Protein AF-A0A936VAH0-F1 (afdb_monomer_lite)

Radius of gyration: 20.76 Å; chains: 1; bounding box: 45×53×48 Å

Secondary structure (DSSP, 8-state):
-HHHHHHHHHHTT--------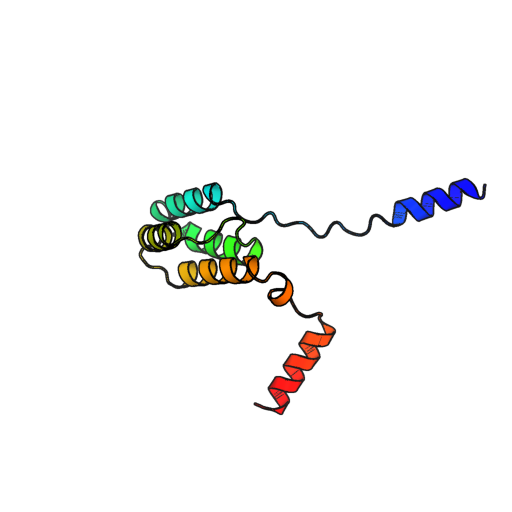PPBPHHHHHHHHHHHHH-GGGHHHHHHHHHHH-BSS---HHHHHHHHHHTTT-HHHHHHHHHHHHHHH-TTTTSPPPHHHHHHHHHHHHH--

Structure (mmCIF, N/CA/C/O backbone):
data_AF-A0A936VAH0-F1
#
_entry.id   AF-A0A936VAH0-F1
#
loop_
_atom_site.group_PDB
_atom_site.id
_atom_site.type_symbol
_atom_site.label_atom_id
_atom_site.label_alt_id
_atom_site.label_comp_id
_atom_site.label_asym_id
_atom_site.label_entity_id
_atom_site.label_seq_id
_atom_site.pdbx_PDB_ins_code
_atom_site.Cartn_x
_atom_site.Cartn_y
_atom_site.Cartn_z
_atom_site.occupancy
_atom_site.B_iso_or_equiv
_atom_site.auth_seq_id
_atom_site.auth_comp_id
_atom_site.auth_asym_id
_atom_site.auth_atom_id
_atom_site.pdbx_PDB_model_num
ATOM 1 N N . MET A 1 1 ? 29.714 29.575 -36.610 1.00 51.44 1 MET A N 1
ATOM 2 C CA . MET A 1 1 ? 28.371 29.059 -36.977 1.00 51.44 1 MET A CA 1
ATOM 3 C C . MET A 1 1 ? 28.201 27.540 -36.821 1.00 51.44 1 MET A C 1
ATOM 5 O O . MET A 1 1 ? 27.070 27.102 -36.714 1.00 51.44 1 MET A O 1
ATOM 9 N N . LYS A 1 2 ? 29.271 26.726 -36.752 1.00 49.12 2 LYS A N 1
ATOM 10 C CA . LYS A 1 2 ? 29.171 25.262 -36.537 1.00 49.12 2 LYS A CA 1
ATOM 11 C C . LYS A 1 2 ? 28.925 24.853 -35.070 1.00 49.12 2 LYS A C 1
ATOM 13 O O . LYS A 1 2 ? 28.221 23.886 -34.820 1.00 49.12 2 LYS A O 1
ATOM 18 N N . GLY A 1 3 ? 29.436 25.627 -34.105 1.00 52.41 3 GLY A N 1
ATOM 19 C CA . GLY A 1 3 ? 29.231 25.363 -32.669 1.00 52.41 3 GLY A CA 1
ATOM 20 C C . GLY A 1 3 ? 27.807 25.637 -32.168 1.00 52.41 3 GLY A C 1
ATOM 21 O O . GLY A 1 3 ? 27.321 24.930 -31.296 1.00 52.41 3 GLY A O 1
ATOM 22 N N . LEU A 1 4 ? 27.101 26.605 -32.771 1.00 52.59 4 LEU A N 1
ATOM 23 C CA . LEU A 1 4 ? 25.714 26.928 -32.404 1.00 52.59 4 LEU A CA 1
ATOM 24 C C . LEU A 1 4 ? 24.735 25.804 -32.799 1.00 52.59 4 LEU A C 1
ATOM 26 O O . LEU A 1 4 ? 23.738 25.570 -32.121 1.00 52.59 4 LEU A O 1
ATOM 30 N N . LEU A 1 5 ? 25.066 25.088 -33.879 1.00 55.00 5 LEU A N 1
ATOM 31 C CA . LEU A 1 5 ? 24.306 23.957 -34.413 1.00 55.00 5 LEU A CA 1
ATOM 32 C C . LEU A 1 5 ? 24.530 22.678 -33.580 1.00 55.00 5 LEU A C 1
ATOM 34 O O . LEU A 1 5 ? 23.623 21.870 -33.416 1.00 55.00 5 LEU A O 1
ATOM 38 N N . ALA A 1 6 ? 25.714 22.525 -32.974 1.00 55.31 6 ALA A N 1
ATOM 39 C CA . ALA A 1 6 ? 26.009 21.414 -32.066 1.00 55.31 6 ALA A CA 1
ATOM 40 C C . ALA A 1 6 ? 25.260 21.529 -30.720 1.00 55.31 6 ALA A C 1
ATOM 42 O O . ALA A 1 6 ? 24.811 20.523 -30.176 1.00 55.31 6 ALA A O 1
ATOM 43 N N . ILE A 1 7 ? 25.068 22.751 -30.208 1.00 57.97 7 ILE A N 1
ATOM 44 C CA . ILE A 1 7 ? 24.352 23.003 -28.943 1.00 57.97 7 ILE A CA 1
ATOM 45 C C . ILE A 1 7 ? 22.845 22.740 -29.085 1.00 57.97 7 ILE A C 1
ATOM 47 O O . ILE A 1 7 ? 22.216 22.212 -28.170 1.00 57.97 7 ILE A O 1
ATOM 51 N N . THR A 1 8 ? 22.262 23.044 -30.247 1.00 57.47 8 THR A N 1
ATOM 52 C CA . THR A 1 8 ? 20.832 22.807 -30.514 1.00 57.47 8 THR A CA 1
ATOM 53 C C . THR A 1 8 ? 20.495 21.319 -30.641 1.00 57.47 8 THR A C 1
ATOM 55 O O . THR A 1 8 ? 19.419 20.906 -30.217 1.00 57.47 8 THR A O 1
ATOM 58 N N . ILE A 1 9 ? 21.427 20.493 -31.130 1.00 58.72 9 ILE A N 1
ATOM 59 C CA . ILE A 1 9 ? 21.257 19.031 -31.195 1.00 58.72 9 ILE A CA 1
ATOM 60 C C . ILE A 1 9 ? 21.360 18.389 -29.801 1.00 58.72 9 ILE A C 1
ATOM 62 O O . ILE A 1 9 ? 20.615 17.457 -29.505 1.00 58.72 9 ILE A O 1
ATOM 66 N N . PHE A 1 10 ? 22.218 18.906 -28.914 1.00 54.25 10 PHE A N 1
ATOM 67 C CA . PHE A 1 10 ? 22.362 18.367 -27.554 1.00 54.25 10 PHE A CA 1
ATOM 68 C C . PHE A 1 10 ? 21.142 18.665 -26.662 1.00 54.25 10 PHE A C 1
ATOM 70 O O . PHE A 1 10 ? 20.789 17.862 -25.802 1.00 54.25 10 PHE A O 1
ATOM 77 N N . LEU A 1 11 ? 20.444 19.782 -26.899 1.00 55.84 11 LEU A N 1
ATOM 78 C CA . LEU A 1 11 ? 19.257 20.171 -26.126 1.00 55.84 11 LEU A CA 1
ATOM 79 C C . LEU A 1 11 ? 18.001 19.351 -26.491 1.00 55.84 11 LEU A C 1
ATOM 81 O O . LEU A 1 11 ? 17.115 19.165 -25.657 1.00 55.84 11 LEU A O 1
ATOM 85 N N . ALA A 1 12 ? 17.948 18.804 -27.710 1.00 53.88 12 ALA A N 1
ATOM 86 C CA . ALA A 1 12 ? 16.836 17.985 -28.199 1.00 53.88 12 ALA A CA 1
ATOM 87 C C . ALA A 1 12 ? 16.850 16.531 -27.677 1.00 53.88 12 ALA A C 1
ATOM 89 O O . ALA A 1 12 ? 15.897 15.790 -27.911 1.00 53.88 12 ALA A O 1
ATOM 90 N N . LEU A 1 13 ? 17.897 16.122 -26.946 1.00 53.34 13 LEU A N 1
ATOM 91 C CA . LEU A 1 13 ? 18.044 14.773 -26.384 1.00 53.34 13 LEU A CA 1
ATOM 92 C C . LEU A 1 13 ? 17.552 14.641 -24.932 1.00 53.34 13 LEU A C 1
ATOM 94 O O . LEU A 1 13 ? 17.834 13.643 -24.271 1.00 53.34 13 LEU A O 1
ATOM 98 N N . SER A 1 14 ? 16.779 15.610 -24.435 1.00 48.09 14 SER A N 1
ATOM 99 C CA . SER A 1 14 ? 16.041 15.494 -23.167 1.00 48.09 14 SER A CA 1
ATOM 100 C C . SER A 1 14 ? 14.793 14.625 -23.369 1.00 48.09 14 SER A C 1
ATOM 102 O O . SER A 1 14 ? 13.656 15.073 -23.231 1.00 48.09 14 SER A O 1
ATOM 104 N N . ILE A 1 15 ? 15.008 13.386 -23.807 1.00 55.50 15 ILE A N 1
ATOM 105 C CA . ILE A 1 15 ? 13.960 12.405 -24.066 1.00 55.50 15 ILE A CA 1
ATOM 106 C C . ILE A 1 15 ? 13.277 12.083 -22.735 1.00 55.50 15 ILE A C 1
ATOM 108 O O . ILE A 1 15 ? 13.908 11.576 -21.814 1.00 55.50 15 ILE A O 1
ATOM 112 N N . ALA A 1 16 ? 11.988 12.426 -22.677 1.00 50.19 16 ALA A N 1
ATOM 113 C CA . ALA A 1 16 ? 10.941 11.892 -21.813 1.00 50.19 16 ALA A CA 1
ATOM 114 C C . ALA A 1 16 ? 11.418 11.299 -20.476 1.00 50.19 16 ALA A C 1
ATOM 116 O O . ALA A 1 16 ? 11.700 10.104 -20.372 1.00 50.19 16 ALA A O 1
ATOM 117 N N . ALA A 1 17 ? 11.394 12.116 -19.420 1.00 48.34 17 ALA A N 1
ATOM 118 C CA . ALA A 1 17 ? 11.285 11.593 -18.067 1.00 48.34 17 ALA A CA 1
ATOM 119 C C . ALA A 1 17 ? 9.984 10.776 -17.990 1.00 48.34 17 ALA A C 1
ATOM 121 O O . ALA A 1 17 ? 8.893 11.334 -17.869 1.00 48.34 17 ALA A O 1
ATOM 122 N N . ILE A 1 18 ? 10.096 9.454 -18.143 1.00 54.75 18 ILE A N 1
ATOM 123 C CA . ILE A 1 18 ? 9.017 8.501 -17.888 1.00 54.75 18 ILE A CA 1
ATOM 124 C C . ILE A 1 18 ? 8.539 8.824 -16.477 1.00 54.75 18 ILE A C 1
ATOM 126 O O . ILE A 1 18 ? 9.326 8.697 -15.540 1.00 54.75 18 ILE A O 1
ATOM 130 N N . GLY A 1 19 ? 7.314 9.341 -16.346 1.00 51.19 19 GLY A N 1
ATOM 131 C CA . GLY A 1 19 ? 6.798 9.858 -15.082 1.00 51.19 19 GLY A CA 1
ATOM 132 C C . GLY A 1 19 ? 7.040 8.844 -13.972 1.00 51.19 19 GLY A C 1
ATOM 133 O O . GLY A 1 19 ? 6.424 7.779 -13.959 1.00 51.19 19 GLY A O 1
ATOM 134 N N . GLN A 1 20 ? 7.984 9.147 -13.080 1.00 59.03 20 GLN A N 1
ATOM 135 C CA . GLN A 1 20 ? 8.299 8.289 -11.950 1.00 59.03 20 GLN A CA 1
ATOM 136 C C . GLN A 1 20 ? 7.126 8.391 -10.986 1.00 59.03 20 GLN A C 1
ATOM 138 O O . GLN A 1 20 ? 7.032 9.311 -10.178 1.00 59.03 20 GLN A O 1
ATOM 143 N N . VAL A 1 21 ? 6.175 7.474 -11.127 1.00 76.19 21 VAL A N 1
ATOM 144 C CA . VAL A 1 21 ? 5.068 7.349 -10.191 1.00 76.19 21 VAL A CA 1
ATOM 145 C C . VAL A 1 21 ? 5.664 6.927 -8.849 1.00 76.19 21 VAL A C 1
ATOM 147 O O . VAL A 1 21 ? 6.103 5.789 -8.694 1.00 76.19 21 VAL A O 1
ATOM 150 N N . THR A 1 22 ? 5.713 7.850 -7.885 1.00 88.69 22 THR A N 1
ATOM 151 C CA . THR A 1 22 ? 6.319 7.596 -6.573 1.00 88.69 22 THR A CA 1
ATOM 152 C C . THR A 1 22 ? 5.561 6.481 -5.842 1.00 88.69 22 THR A C 1
ATOM 154 O O . THR A 1 22 ? 4.351 6.635 -5.599 1.00 88.69 22 THR A O 1
ATOM 157 N N . PRO A 1 23 ? 6.227 5.375 -5.456 1.00 93.81 23 PRO A N 1
ATOM 158 C CA . PRO A 1 23 ? 5.574 4.286 -4.739 1.00 93.81 23 PRO A CA 1
ATOM 159 C C . PRO A 1 23 ? 5.026 4.741 -3.386 1.00 93.81 23 PRO A C 1
ATOM 161 O O . PRO A 1 23 ? 5.560 5.666 -2.772 1.00 93.81 23 PRO A O 1
ATOM 164 N N . LEU A 1 24 ? 3.969 4.085 -2.903 1.00 96.69 24 LEU A N 1
ATOM 165 C CA . LEU A 1 24 ? 3.367 4.415 -1.610 1.00 96.69 24 LEU A CA 1
ATOM 166 C C . LEU A 1 24 ? 4.366 4.202 -0.474 1.00 96.69 24 LEU A C 1
ATOM 168 O O . LEU A 1 24 ? 4.936 3.116 -0.334 1.00 96.69 24 LEU A O 1
ATOM 172 N N . THR A 1 25 ? 4.529 5.218 0.369 1.00 97.62 25 THR A N 1
ATOM 173 C CA . THR A 1 25 ? 5.238 5.071 1.643 1.00 97.62 25 THR A CA 1
ATOM 174 C C . THR A 1 25 ? 4.369 4.323 2.653 1.00 97.62 25 THR A C 1
ATOM 176 O O . THR A 1 25 ? 3.140 4.295 2.548 1.00 97.62 25 THR A O 1
ATOM 179 N N . GLN A 1 26 ? 4.990 3.727 3.676 1.00 97.44 26 GLN A N 1
ATOM 180 C CA . GLN A 1 26 ? 4.237 3.026 4.720 1.00 97.44 26 GLN A CA 1
ATOM 181 C C . GLN A 1 26 ? 3.287 3.980 5.453 1.00 97.44 26 GLN A C 1
ATOM 183 O O . GLN A 1 26 ? 2.149 3.621 5.739 1.00 97.44 26 GLN A O 1
ATOM 188 N N . ALA A 1 27 ? 3.733 5.209 5.724 1.00 97.31 27 ALA A N 1
ATOM 189 C CA . ALA A 1 27 ? 2.916 6.217 6.391 1.00 97.31 27 ALA A CA 1
ATOM 190 C C . ALA A 1 27 ? 1.694 6.621 5.549 1.00 97.31 27 ALA A C 1
ATOM 192 O O . ALA A 1 27 ? 0.597 6.739 6.093 1.00 97.31 27 ALA A O 1
ATOM 193 N N . GLU A 1 28 ? 1.863 6.801 4.234 1.00 97.12 28 GLU A N 1
ATOM 194 C CA . GLU A 1 28 ? 0.747 7.034 3.306 1.00 97.12 28 GLU A CA 1
ATOM 195 C C . GLU A 1 28 ? -0.242 5.870 3.321 1.00 97.12 28 GLU A C 1
ATOM 197 O O . GLU A 1 28 ? -1.437 6.078 3.518 1.00 97.12 28 GLU A O 1
ATOM 202 N N . TYR A 1 29 ? 0.256 4.642 3.175 1.00 97.44 29 TYR A N 1
ATOM 203 C CA . TYR A 1 29 ? -0.588 3.454 3.141 1.00 97.44 29 TYR A CA 1
ATOM 204 C C . TYR A 1 29 ? -1.374 3.256 4.445 1.00 97.44 29 TYR A C 1
ATOM 206 O O . TYR A 1 29 ? -2.577 3.004 4.423 1.00 97.44 29 TYR A O 1
ATOM 214 N N . VAL A 1 30 ? -0.729 3.448 5.599 1.00 96.69 30 VAL A N 1
ATOM 215 C CA . VAL A 1 30 ? -1.401 3.375 6.901 1.00 96.69 30 VAL A CA 1
ATOM 216 C C . VAL A 1 30 ? -2.500 4.432 7.007 1.00 96.69 30 VAL A C 1
ATOM 218 O O . VAL A 1 30 ? -3.605 4.106 7.434 1.00 96.69 30 VAL A O 1
ATOM 221 N N . LYS A 1 31 ? -2.247 5.678 6.581 1.00 96.75 31 LYS A N 1
ATOM 222 C CA . LYS A 1 31 ? -3.282 6.726 6.562 1.00 96.75 31 LYS A CA 1
ATOM 223 C C . LYS A 1 31 ? -4.479 6.318 5.704 1.00 96.75 31 LYS A C 1
ATOM 225 O O . LYS A 1 31 ? -5.607 6.451 6.167 1.00 96.75 31 LYS A O 1
ATOM 230 N N . LEU A 1 32 ? -4.236 5.768 4.514 1.00 96.25 32 LEU A N 1
ATOM 231 C CA . LEU A 1 32 ? -5.289 5.263 3.631 1.00 96.25 32 LEU A CA 1
ATOM 232 C C . LEU A 1 32 ? -6.129 4.161 4.294 1.00 96.25 32 LEU A C 1
ATOM 234 O O . LEU A 1 32 ? -7.353 4.209 4.223 1.00 96.25 32 LEU A O 1
ATOM 238 N N . LEU A 1 33 ? -5.508 3.216 5.007 1.00 95.94 33 LEU A N 1
ATOM 239 C CA . LEU A 1 33 ? -6.239 2.178 5.749 1.00 95.94 33 LEU A CA 1
ATOM 240 C C . LEU A 1 33 ? -7.131 2.752 6.860 1.00 95.94 33 LEU A C 1
ATOM 242 O O . LEU A 1 33 ? -8.230 2.255 7.095 1.00 95.94 33 LEU A O 1
ATOM 246 N N . TYR A 1 34 ? -6.685 3.801 7.550 1.00 95.50 34 TYR A N 1
ATOM 247 C CA . TYR A 1 34 ? -7.530 4.484 8.532 1.00 95.50 34 TYR A CA 1
ATOM 248 C C . TYR A 1 34 ? -8.662 5.280 7.876 1.00 95.50 34 TYR A C 1
ATOM 250 O O . TYR A 1 34 ? -9.745 5.366 8.456 1.00 95.50 34 TYR A O 1
ATOM 258 N N . SER A 1 35 ? -8.441 5.839 6.684 1.00 94.88 35 SER A N 1
ATOM 259 C CA . SER A 1 35 ? -9.506 6.458 5.889 1.00 94.88 35 SER A CA 1
ATOM 260 C C . SER A 1 35 ? -10.537 5.426 5.440 1.00 94.88 35 SER A C 1
ATOM 262 O O . SER A 1 35 ? -11.725 5.683 5.581 1.00 94.88 35 SER A O 1
ATOM 264 N N . LEU A 1 36 ? -10.100 4.235 5.018 1.00 94.75 36 LEU A N 1
ATOM 265 C CA . LEU A 1 36 ? -10.978 3.130 4.616 1.00 94.75 36 LEU A CA 1
ATOM 266 C C . LEU A 1 36 ? -11.956 2.714 5.715 1.00 94.75 36 LEU A C 1
ATOM 268 O O . LEU A 1 36 ? -13.118 2.430 5.442 1.00 94.75 36 LEU A O 1
ATOM 272 N N . GLN A 1 37 ? -11.500 2.708 6.968 1.00 90.31 37 GLN A N 1
ATOM 273 C CA . GLN A 1 37 ? -12.363 2.393 8.105 1.00 90.31 37 GLN A CA 1
ATOM 274 C C . GLN A 1 37 ? -13.480 3.436 8.298 1.00 90.31 37 GLN A C 1
ATOM 276 O O . GLN A 1 37 ? -14.544 3.105 8.816 1.00 90.31 37 GLN A O 1
ATOM 281 N N . LYS A 1 38 ? -13.231 4.698 7.928 1.00 93.12 38 LYS A N 1
ATOM 282 C CA . LYS A 1 38 ? -14.195 5.801 8.056 1.00 93.12 38 LYS A CA 1
ATOM 283 C C . LYS A 1 38 ? -15.118 5.898 6.846 1.00 93.12 38 LYS A C 1
ATOM 285 O O . LYS A 1 38 ? -16.291 6.211 7.009 1.00 93.12 38 LYS A O 1
ATOM 290 N N . ASP A 1 39 ? -14.573 5.646 5.662 1.00 93.56 39 ASP A N 1
ATOM 291 C CA . ASP A 1 39 ? -15.268 5.708 4.386 1.00 93.56 39 ASP A CA 1
ATOM 292 C C . ASP A 1 39 ? -14.897 4.491 3.522 1.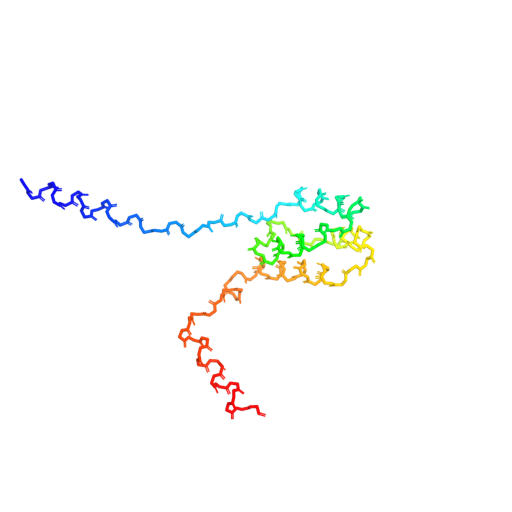00 93.56 39 ASP A C 1
ATOM 294 O O . ASP A 1 39 ? -13.822 4.459 2.920 1.00 93.56 39 ASP A O 1
ATOM 298 N N . PRO A 1 40 ? -15.785 3.488 3.415 1.00 91.38 40 PRO A N 1
ATOM 299 C CA . PRO A 1 40 ? -15.559 2.318 2.574 1.00 91.38 40 PRO A CA 1
ATOM 300 C C . PRO A 1 40 ? -15.388 2.625 1.076 1.00 91.38 40 PRO A C 1
ATOM 302 O O . PRO A 1 40 ? -14.879 1.774 0.344 1.00 91.38 40 PRO A O 1
ATOM 305 N N . GLN A 1 41 ? -15.791 3.805 0.584 1.00 92.31 41 GLN A N 1
ATOM 306 C CA . GLN A 1 41 ? -15.704 4.134 -0.845 1.00 92.31 41 GLN A CA 1
ATOM 307 C C . GLN A 1 41 ? -14.262 4.321 -1.329 1.00 92.31 41 GLN A C 1
ATOM 309 O O . GLN A 1 41 ? -13.961 4.034 -2.490 1.00 92.31 41 GLN A O 1
ATOM 314 N N . VAL A 1 42 ? -13.336 4.683 -0.435 1.00 93.62 42 VAL A N 1
ATOM 315 C CA . VAL A 1 42 ? -11.908 4.838 -0.773 1.00 93.62 42 VAL A CA 1
ATOM 316 C C . VAL A 1 42 ? -11.208 3.503 -1.050 1.00 93.62 42 VAL A C 1
ATOM 318 O O . VAL A 1 42 ? -10.068 3.484 -1.505 1.00 93.62 42 VAL A O 1
ATOM 321 N N . ARG A 1 43 ? -11.876 2.359 -0.829 1.00 95.19 43 ARG A N 1
ATOM 322 C CA . ARG A 1 43 ? -11.338 1.014 -1.106 1.00 95.19 43 ARG A CA 1
ATOM 323 C C . ARG A 1 43 ? -10.728 0.910 -2.499 1.00 95.19 43 ARG A C 1
ATOM 325 O O . ARG A 1 43 ? -9.602 0.435 -2.646 1.00 95.19 43 ARG A O 1
ATOM 332 N N . GLN A 1 44 ? -11.471 1.359 -3.511 1.00 95.50 44 GLN A N 1
ATOM 333 C CA . GLN A 1 44 ? -11.041 1.237 -4.901 1.00 95.50 44 GLN A CA 1
ATOM 334 C C . GLN A 1 44 ? -9.812 2.104 -5.185 1.00 95.50 44 GLN A C 1
ATOM 336 O O . GLN A 1 44 ? -8.910 1.676 -5.897 1.00 95.50 44 GLN A O 1
ATOM 341 N N . GLU A 1 45 ? -9.740 3.286 -4.574 1.00 94.44 45 GLU A N 1
ATOM 342 C CA . GLU A 1 45 ? -8.581 4.170 -4.674 1.00 94.44 45 GLU A CA 1
ATOM 343 C C . GLU A 1 45 ? -7.321 3.505 -4.106 1.00 94.44 45 GLU A C 1
ATOM 345 O O . GLU A 1 45 ? -6.260 3.557 -4.727 1.00 94.44 45 GLU A O 1
ATOM 350 N N . ILE A 1 46 ? -7.435 2.816 -2.965 1.00 96.38 46 ILE A N 1
ATOM 351 C CA . ILE A 1 46 ? -6.309 2.101 -2.346 1.00 96.38 46 ILE A CA 1
ATOM 352 C C . ILE A 1 46 ? -5.819 0.976 -3.256 1.00 96.38 46 ILE A C 1
ATOM 354 O O . ILE A 1 46 ? -4.617 0.849 -3.495 1.00 96.38 46 ILE A O 1
ATOM 358 N N . VAL A 1 47 ? -6.743 0.174 -3.785 1.00 97.19 47 VAL A N 1
ATOM 359 C CA . VAL A 1 47 ? -6.427 -0.909 -4.724 1.00 97.19 47 VAL A CA 1
ATOM 360 C C . VAL A 1 47 ? -5.724 -0.361 -5.967 1.00 97.19 47 VAL A C 1
ATOM 362 O O . VAL A 1 47 ? -4.679 -0.877 -6.373 1.00 97.19 47 VAL A O 1
ATOM 365 N N . ASP A 1 48 ? -6.240 0.719 -6.544 1.00 95.88 48 ASP A N 1
ATOM 366 C CA . ASP A 1 48 ? -5.654 1.360 -7.717 1.00 95.88 48 ASP A CA 1
ATOM 367 C C . ASP A 1 48 ? -4.274 1.954 -7.424 1.00 95.88 48 ASP A C 1
ATOM 369 O O . ASP A 1 48 ? -3.362 1.831 -8.246 1.00 95.88 48 ASP A O 1
ATOM 373 N N . ALA A 1 49 ? -4.087 2.557 -6.250 1.00 95.50 49 ALA A N 1
ATOM 374 C CA . ALA A 1 49 ? -2.801 3.084 -5.818 1.00 95.50 49 ALA A CA 1
ATOM 375 C C . ALA A 1 49 ? -1.766 1.959 -5.669 1.00 95.50 49 ALA A C 1
ATOM 377 O O . ALA A 1 49 ? -0.653 2.084 -6.182 1.00 95.50 49 ALA A O 1
ATOM 378 N N . LEU A 1 50 ? -2.139 0.825 -5.068 1.00 96.56 50 LEU A N 1
ATOM 379 C CA . LEU A 1 50 ? -1.281 -0.360 -4.984 1.00 96.56 50 LEU A CA 1
ATOM 380 C C . LEU A 1 50 ? -0.936 -0.900 -6.379 1.00 96.56 50 LEU A C 1
ATOM 382 O O . LEU A 1 50 ? 0.229 -1.188 -6.655 1.00 96.56 50 LEU A O 1
ATOM 386 N N . ARG A 1 51 ? -1.907 -0.991 -7.295 1.00 93.56 51 ARG A N 1
ATOM 387 C CA . ARG A 1 51 ? -1.693 -1.477 -8.671 1.00 93.56 51 ARG A CA 1
ATOM 388 C C . ARG A 1 51 ? -0.797 -0.554 -9.491 1.00 93.56 51 ARG A C 1
ATOM 390 O O . ARG A 1 51 ? 0.116 -1.043 -10.147 1.00 93.56 51 ARG A O 1
ATOM 397 N N . LYS A 1 52 ? -1.017 0.759 -9.444 1.00 91.69 52 LYS A N 1
ATOM 398 C CA . LYS A 1 52 ? -0.307 1.728 -10.295 1.00 91.69 52 LYS A CA 1
ATOM 399 C C . LYS A 1 52 ? 1.035 2.161 -9.713 1.00 91.69 52 LYS A C 1
ATOM 401 O O . LYS A 1 52 ? 2.013 2.246 -10.444 1.00 91.69 52 LYS A O 1
ATOM 406 N N . ARG A 1 53 ? 1.077 2.451 -8.411 1.00 93.44 53 ARG A N 1
ATOM 407 C CA . ARG A 1 53 ? 2.252 3.025 -7.735 1.00 93.44 53 ARG A CA 1
ATOM 408 C C . ARG A 1 53 ? 3.128 1.955 -7.087 1.00 93.44 53 ARG A C 1
ATOM 410 O O . ARG A 1 53 ? 4.337 2.127 -6.995 1.00 93.44 53 ARG A O 1
ATOM 417 N N . GLY A 1 54 ? 2.526 0.863 -6.614 1.00 94.94 54 GLY A N 1
ATOM 418 C CA . GLY A 1 54 ? 3.215 -0.106 -5.761 1.00 94.94 54 GLY A CA 1
ATOM 419 C C . GLY A 1 54 ? 3.546 0.465 -4.376 1.00 94.94 54 GLY A C 1
ATOM 420 O O . GLY A 1 54 ? 2.967 1.466 -3.946 1.00 94.94 54 GLY A O 1
ATOM 421 N N . ILE A 1 55 ? 4.484 -0.178 -3.677 1.00 97.31 55 ILE A N 1
ATOM 422 C CA . ILE A 1 55 ? 4.909 0.173 -2.312 1.00 97.31 55 ILE A CA 1
ATOM 423 C C . ILE A 1 55 ? 6.431 0.340 -2.229 1.00 97.31 55 ILE A C 1
ATOM 425 O O . ILE A 1 55 ? 7.174 -0.375 -2.898 1.00 97.31 55 ILE A O 1
ATOM 429 N N . SER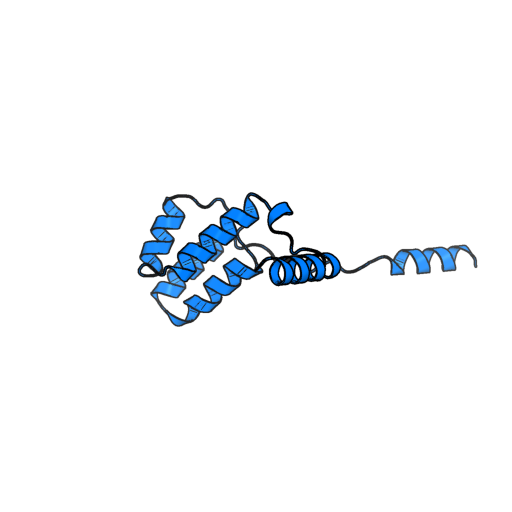 A 1 56 ? 6.904 1.257 -1.382 1.00 96.44 56 SER A N 1
ATOM 430 C CA . SER A 1 56 ? 8.338 1.486 -1.112 1.00 96.44 56 SER A CA 1
ATOM 431 C C . SER A 1 56 ? 8.834 0.867 0.200 1.00 96.44 56 SER A C 1
ATOM 433 O O . SER A 1 56 ? 10.002 1.006 0.547 1.00 96.44 56 SER A O 1
ATOM 435 N N . PHE A 1 57 ? 7.969 0.168 0.932 1.00 97.19 57 PHE A N 1
ATOM 436 C CA . PHE A 1 57 ? 8.263 -0.434 2.234 1.00 97.19 57 PHE A CA 1
ATOM 437 C C . PHE A 1 57 ? 8.057 -1.946 2.185 1.00 97.19 57 PHE A C 1
ATOM 439 O O . PHE A 1 57 ? 7.243 -2.410 1.392 1.00 97.19 57 PHE A O 1
ATOM 446 N N . ALA A 1 58 ? 8.762 -2.696 3.037 1.00 97.25 58 ALA A N 1
ATOM 447 C CA . ALA A 1 58 ? 8.607 -4.145 3.168 1.00 97.25 58 ALA A CA 1
ATOM 448 C C . ALA A 1 58 ? 7.259 -4.532 3.797 1.00 97.25 58 ALA A C 1
ATOM 450 O O . ALA A 1 58 ? 6.875 -3.989 4.836 1.00 97.25 58 ALA A O 1
ATOM 451 N N . LEU A 1 59 ? 6.554 -5.494 3.196 1.00 97.69 59 LEU A N 1
ATOM 452 C CA . LEU A 1 59 ? 5.300 -6.026 3.717 1.00 97.69 59 LEU A CA 1
ATOM 453 C C . LEU A 1 59 ? 5.558 -6.997 4.871 1.00 97.69 59 LEU A C 1
ATOM 455 O O . LEU A 1 59 ? 5.775 -8.192 4.673 1.00 97.69 59 LEU A O 1
ATOM 459 N N . THR A 1 60 ? 5.505 -6.472 6.090 1.00 97.62 60 THR A N 1
ATOM 460 C CA . THR A 1 60 ? 5.605 -7.263 7.321 1.00 97.62 60 THR A CA 1
ATOM 461 C C . THR A 1 60 ? 4.258 -7.864 7.726 1.00 97.62 60 THR A C 1
ATOM 463 O O . THR A 1 60 ? 3.195 -7.374 7.328 1.00 97.62 60 THR A O 1
ATOM 466 N N . ASP A 1 61 ? 4.282 -8.870 8.604 1.00 97.75 61 ASP A N 1
ATOM 467 C CA . ASP A 1 61 ? 3.068 -9.461 9.187 1.00 97.75 61 ASP A CA 1
ATOM 468 C C . ASP A 1 61 ? 2.209 -8.431 9.928 1.00 97.75 61 ASP A C 1
ATOM 470 O O . ASP A 1 61 ? 0.981 -8.484 9.874 1.00 97.75 61 ASP A O 1
ATOM 474 N N . GLY A 1 62 ? 2.842 -7.431 10.551 1.00 97.12 62 GLY A N 1
ATOM 475 C CA . GLY A 1 62 ? 2.136 -6.320 11.188 1.00 97.12 62 GLY A CA 1
ATOM 476 C C . GLY A 1 62 ? 1.314 -5.501 10.189 1.00 97.12 62 GLY A C 1
ATOM 477 O O . GLY A 1 62 ? 0.157 -5.177 10.458 1.00 97.12 62 GLY A O 1
ATOM 478 N N . VAL A 1 63 ? 1.866 -5.212 9.006 1.00 97.38 63 VAL A N 1
ATOM 479 C CA . VAL A 1 63 ? 1.135 -4.488 7.954 1.00 97.38 63 VAL A CA 1
ATOM 480 C C . VAL A 1 63 ? 0.047 -5.367 7.328 1.00 97.38 63 VAL A C 1
ATOM 482 O O . VAL A 1 63 ? -1.045 -4.862 7.054 1.00 97.38 63 VAL A O 1
ATOM 485 N N . ARG A 1 64 ? 0.281 -6.677 7.161 1.00 97.88 64 ARG A N 1
ATOM 486 C CA . ARG A 1 64 ? -0.749 -7.638 6.710 1.00 97.88 64 ARG A CA 1
ATOM 487 C C . ARG A 1 64 ? -1.923 -7.699 7.688 1.00 97.88 64 ARG A C 1
ATOM 489 O O . ARG A 1 64 ? -3.075 -7.557 7.279 1.00 97.88 64 ARG A O 1
ATOM 496 N N . GLY A 1 65 ? -1.635 -7.845 8.981 1.00 97.62 65 GLY A N 1
ATOM 497 C CA . GLY A 1 65 ? -2.641 -7.873 10.042 1.00 97.62 65 GLY A CA 1
ATOM 498 C C . GLY A 1 65 ? -3.428 -6.566 10.126 1.00 97.62 65 GLY A C 1
ATOM 499 O O . GLY A 1 65 ? -4.661 -6.583 10.164 1.00 97.62 65 GLY A O 1
ATOM 500 N N . LEU A 1 66 ? -2.735 -5.424 10.060 1.00 96.88 66 LEU A N 1
ATOM 501 C CA . LEU A 1 66 ? -3.384 -4.116 10.026 1.00 96.88 66 LEU A CA 1
ATOM 502 C C . LEU A 1 66 ? -4.305 -3.992 8.809 1.00 96.88 66 LEU A C 1
ATOM 504 O O . LEU A 1 66 ? -5.470 -3.636 8.968 1.00 96.88 66 LEU A O 1
ATOM 508 N N . THR A 1 67 ? -3.819 -4.358 7.624 1.00 96.88 67 THR A N 1
ATOM 509 C CA . THR A 1 67 ? -4.604 -4.359 6.386 1.00 96.88 67 THR A CA 1
ATOM 510 C C . THR A 1 67 ? -5.871 -5.194 6.536 1.00 96.88 67 THR A C 1
ATOM 512 O O . THR A 1 67 ? -6.962 -4.687 6.282 1.00 96.88 67 THR A O 1
ATOM 515 N N . ARG A 1 68 ? -5.759 -6.438 7.021 1.00 96.62 68 ARG A N 1
ATOM 516 C CA . ARG A 1 68 ? -6.909 -7.326 7.243 1.00 96.62 68 ARG A CA 1
ATOM 517 C C . ARG A 1 68 ? -7.927 -6.710 8.205 1.00 96.62 68 ARG A C 1
ATOM 519 O O . ARG A 1 68 ? -9.113 -6.701 7.901 1.00 96.62 68 ARG A O 1
ATOM 526 N N . SER A 1 69 ? -7.472 -6.159 9.332 1.00 96.06 69 SER A N 1
ATOM 527 C CA . SER A 1 69 ? -8.371 -5.548 10.323 1.00 96.06 69 SER A CA 1
ATOM 528 C C . SER A 1 69 ? -9.080 -4.290 9.810 1.00 96.06 69 SER A C 1
ATOM 530 O O . SER A 1 69 ? -10.268 -4.117 10.059 1.00 96.06 69 SER A O 1
ATOM 532 N N . LYS A 1 70 ? -8.379 -3.411 9.081 1.00 94.94 70 LYS A N 1
ATOM 533 C CA . LYS A 1 70 ? -8.921 -2.121 8.622 1.00 94.94 70 LYS A CA 1
ATOM 534 C C . LYS A 1 70 ? -9.776 -2.228 7.368 1.00 94.94 70 LYS A C 1
ATOM 536 O O . LYS A 1 70 ? -10.637 -1.385 7.154 1.00 94.94 70 LYS A O 1
ATOM 541 N N . SER A 1 71 ? -9.566 -3.273 6.575 1.00 93.38 71 SER A N 1
ATOM 542 C CA . SER A 1 71 ? -10.367 -3.571 5.385 1.00 93.38 71 SER A CA 1
ATOM 543 C C . SER A 1 71 ? -11.528 -4.533 5.647 1.00 93.38 71 SER A C 1
ATOM 545 O O . SER A 1 71 ? -12.196 -4.936 4.704 1.00 93.38 71 SER A O 1
ATOM 547 N N . SER A 1 72 ? -11.770 -4.933 6.903 1.00 92.19 72 SER A N 1
ATOM 548 C CA . SER A 1 72 ? -12.756 -5.972 7.248 1.00 92.19 72 SER A CA 1
ATOM 549 C C . SER A 1 72 ? -12.547 -7.287 6.481 1.00 92.19 72 SER A C 1
ATOM 551 O O . SER A 1 72 ? -13.501 -7.970 6.125 1.00 92.19 72 SER A O 1
ATOM 553 N N . GLY A 1 73 ? -11.286 -7.647 6.224 1.00 91.56 73 GLY A N 1
ATOM 554 C CA . GLY A 1 73 ? -10.927 -8.885 5.535 1.00 91.56 73 GLY A CA 1
ATOM 555 C C . GLY A 1 73 ? -11.027 -8.848 4.009 1.00 91.56 73 GLY A C 1
ATOM 556 O O . GLY A 1 73 ? -11.006 -9.916 3.407 1.00 91.56 73 GLY A O 1
ATOM 557 N N . ASP A 1 74 ? -11.079 -7.672 3.377 1.00 95.31 74 ASP A N 1
ATOM 558 C CA . ASP A 1 74 ? -11.150 -7.553 1.914 1.00 95.31 74 ASP A CA 1
ATOM 559 C C . ASP A 1 74 ? -10.003 -8.309 1.211 1.00 95.31 74 ASP A C 1
ATOM 561 O O . ASP A 1 74 ? -8.813 -8.031 1.409 1.00 95.31 74 ASP A O 1
ATOM 565 N N . GLU A 1 75 ? -10.365 -9.304 0.400 1.00 96.56 75 GLU A N 1
ATOM 566 C CA . GLU A 1 75 ? -9.412 -10.168 -0.297 1.00 96.56 75 GLU A CA 1
ATOM 567 C C . GLU A 1 75 ? -8.762 -9.497 -1.510 1.00 96.56 75 GLU A C 1
ATOM 569 O O . GLU A 1 75 ? -7.639 -9.842 -1.879 1.00 96.56 75 GLU A O 1
ATOM 574 N N . GLU A 1 76 ? -9.454 -8.577 -2.184 1.00 96.56 76 GLU A N 1
ATOM 575 C CA . GLU A 1 76 ? -8.908 -7.858 -3.338 1.00 96.56 76 GLU A CA 1
ATOM 576 C C . GLU A 1 76 ? -7.777 -6.929 -2.893 1.00 96.56 76 GLU A C 1
ATOM 578 O O . GLU A 1 76 ? -6.710 -6.900 -3.513 1.00 96.56 76 GLU A O 1
ATOM 583 N N . LEU A 1 77 ? -7.983 -6.211 -1.794 1.00 97.00 77 LEU A N 1
ATOM 584 C CA . LEU A 1 77 ? -7.018 -5.294 -1.212 1.00 97.00 77 LEU A CA 1
ATOM 585 C C . LEU A 1 77 ? -5.814 -6.054 -0.647 1.00 97.00 77 LEU A C 1
ATOM 587 O O . LEU A 1 77 ? -4.678 -5.683 -0.940 1.00 97.00 77 LEU A O 1
ATOM 591 N N . GLN A 1 78 ? -6.044 -7.165 0.066 1.00 97.50 78 GLN A N 1
ATOM 592 C CA . GLN A 1 78 ? -4.968 -8.060 0.510 1.00 97.50 78 GLN A CA 1
ATOM 593 C C . GLN A 1 78 ? -4.143 -8.567 -0.681 1.00 97.50 78 GLN A C 1
ATOM 595 O O . GLN A 1 78 ? -2.934 -8.358 -0.713 1.00 97.50 78 GLN A O 1
ATOM 600 N N . ARG A 1 79 ? -4.780 -9.144 -1.709 1.00 97.88 79 ARG A N 1
ATOM 601 C CA . ARG A 1 79 ? -4.076 -9.629 -2.911 1.00 97.88 79 ARG A CA 1
ATOM 602 C C . ARG A 1 79 ? -3.326 -8.521 -3.644 1.00 97.88 79 ARG A C 1
ATOM 604 O O . ARG A 1 79 ? -2.213 -8.743 -4.110 1.00 97.88 79 ARG A O 1
ATOM 611 N N . SER A 1 80 ? -3.904 -7.326 -3.733 1.00 97.81 80 SER A N 1
ATOM 612 C CA . SER A 1 80 ? -3.259 -6.181 -4.386 1.00 97.81 80 SER A CA 1
ATOM 613 C C . SER A 1 80 ? -2.015 -5.713 -3.626 1.00 97.81 80 SER A C 1
ATOM 615 O O . SER A 1 80 ? -1.036 -5.303 -4.252 1.00 97.81 80 SER A O 1
ATOM 617 N N . LEU A 1 81 ? -2.023 -5.806 -2.293 1.00 98.19 81 LEU A N 1
ATOM 618 C CA . LEU A 1 81 ? -0.864 -5.514 -1.453 1.00 98.19 81 LEU A CA 1
ATOM 619 C C . LEU A 1 81 ? 0.238 -6.571 -1.617 1.00 98.19 81 LEU A C 1
ATOM 621 O O . LEU A 1 81 ? 1.398 -6.204 -1.793 1.00 98.19 81 LEU A O 1
ATOM 625 N N . GLU A 1 82 ? -0.118 -7.859 -1.632 1.00 98.12 82 GLU A N 1
ATOM 626 C CA . GLU A 1 82 ? 0.825 -8.954 -1.924 1.00 98.12 82 GLU A CA 1
ATOM 627 C C . GLU A 1 82 ? 1.470 -8.792 -3.300 1.00 98.12 82 GLU A C 1
ATOM 629 O O . GLU A 1 82 ? 2.676 -8.953 -3.476 1.00 98.12 82 GLU A O 1
ATOM 634 N N . GLU A 1 83 ? 0.669 -8.428 -4.296 1.00 96.88 83 GLU A N 1
ATOM 635 C CA . GLU A 1 83 ? 1.161 -8.194 -5.644 1.00 96.88 83 GLU A CA 1
ATOM 636 C C . GLU A 1 83 ? 2.087 -6.970 -5.702 1.00 96.88 83 GLU A C 1
ATOM 638 O O . GLU A 1 83 ? 3.075 -6.964 -6.435 1.00 96.88 83 GLU A O 1
ATOM 643 N N . ALA A 1 84 ? 1.810 -5.919 -4.927 1.00 96.56 84 ALA A N 1
AT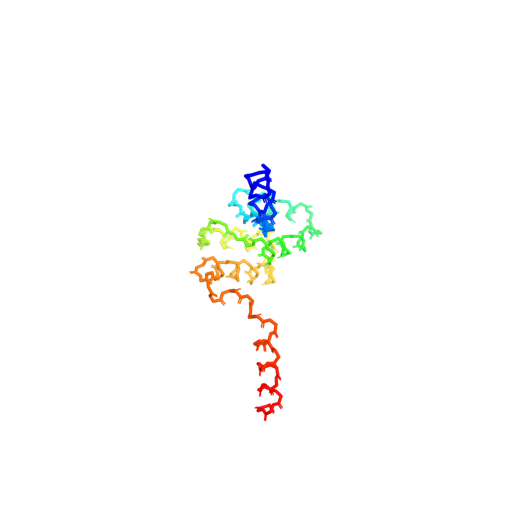OM 644 C CA . ALA A 1 84 ? 2.719 -4.782 -4.804 1.00 96.56 84 ALA A CA 1
ATOM 645 C C . ALA A 1 84 ? 4.059 -5.179 -4.151 1.00 96.56 84 ALA A C 1
ATOM 647 O O . ALA A 1 84 ? 5.110 -4.755 -4.632 1.00 96.56 84 ALA A O 1
ATOM 648 N N . GLU A 1 85 ? 4.038 -6.028 -3.119 1.00 97.44 85 GLU A N 1
ATOM 649 C CA . GLU A 1 85 ? 5.240 -6.611 -2.502 1.00 97.44 85 GLU A CA 1
ATOM 650 C C . GLU A 1 85 ? 6.053 -7.415 -3.519 1.00 97.44 85 GLU A C 1
ATOM 652 O O . GLU A 1 85 ? 7.250 -7.172 -3.684 1.00 97.44 85 GLU A O 1
ATOM 657 N N . ARG A 1 86 ? 5.400 -8.327 -4.248 1.00 95.75 86 ARG A N 1
ATOM 658 C CA . ARG A 1 86 ? 6.044 -9.171 -5.262 1.00 95.75 86 ARG A CA 1
ATOM 659 C C . ARG A 1 86 ? 6.759 -8.331 -6.318 1.00 95.75 86 ARG A C 1
ATOM 661 O O . ARG A 1 86 ? 7.907 -8.613 -6.659 1.00 95.75 86 ARG A O 1
ATOM 668 N N . ARG A 1 87 ? 6.110 -7.268 -6.802 1.00 93.50 87 ARG A N 1
ATOM 669 C CA . ARG A 1 87 ? 6.700 -6.343 -7.782 1.00 93.50 87 ARG A CA 1
ATOM 670 C C . ARG A 1 87 ? 7.841 -5.516 -7.200 1.00 93.50 87 ARG A C 1
ATOM 672 O O . ARG A 1 87 ? 8.799 -5.245 -7.915 1.00 93.50 87 ARG A O 1
ATOM 679 N N . ARG A 1 88 ? 7.786 -5.152 -5.912 1.00 94.19 88 ARG A N 1
ATOM 680 C CA . ARG A 1 88 ? 8.915 -4.490 -5.240 1.00 94.19 88 ARG A CA 1
ATOM 681 C C . ARG A 1 88 ? 10.122 -5.425 -5.120 1.00 94.19 88 ARG A C 1
ATOM 683 O O . ARG A 1 88 ? 11.246 -4.981 -5.323 1.00 94.19 88 ARG A O 1
ATOM 690 N N . GLN A 1 89 ? 9.901 -6.699 -4.790 1.00 95.06 89 GLN A N 1
ATOM 691 C CA . GLN A 1 89 ? 10.969 -7.696 -4.646 1.00 95.06 89 GLN A CA 1
ATOM 692 C C . GLN A 1 89 ? 11.591 -8.100 -5.987 1.00 95.06 89 GLN A C 1
ATOM 694 O O . GLN A 1 89 ? 12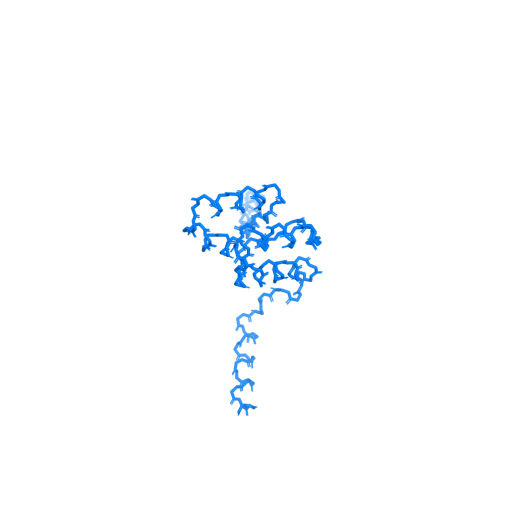.796 -8.324 -6.057 1.00 95.06 89 GLN A O 1
ATOM 699 N N . ASN A 1 90 ? 10.788 -8.166 -7.052 1.00 91.62 90 ASN A N 1
ATOM 700 C CA . ASN A 1 90 ? 11.258 -8.483 -8.397 1.00 91.62 90 ASN A CA 1
ATOM 701 C C . ASN A 1 90 ? 10.797 -7.434 -9.428 1.00 91.62 90 ASN A C 1
ATOM 703 O O . ASN A 1 90 ? 9.884 -7.701 -10.216 1.00 91.62 90 ASN A O 1
ATOM 707 N N . PRO A 1 91 ? 11.440 -6.250 -9.470 1.00 85.44 91 PRO A N 1
ATOM 708 C CA . PRO A 1 91 ? 11.056 -5.190 -10.397 1.00 85.44 91 PRO A CA 1
ATOM 709 C C . PRO A 1 91 ? 11.238 -5.577 -11.865 1.00 85.44 91 PRO A C 1
ATOM 711 O O . PRO A 1 91 ? 10.460 -5.141 -12.703 1.00 85.44 91 PRO A O 1
ATOM 714 N N . GLN A 1 92 ? 12.246 -6.395 -12.187 1.00 83.44 92 GLN A N 1
ATOM 715 C CA . GLN A 1 92 ? 12.523 -6.831 -13.560 1.00 83.44 92 GLN A CA 1
ATOM 716 C C . GLN A 1 92 ? 11.436 -7.779 -14.076 1.00 83.44 92 GLN A C 1
ATOM 718 O O . GLN A 1 92 ? 10.906 -7.565 -15.160 1.00 83.44 92 GLN A O 1
ATOM 723 N N . GLY A 1 93 ? 11.043 -8.777 -13.278 1.00 78.75 93 GLY A N 1
ATOM 724 C CA . GLY A 1 93 ? 9.948 -9.690 -13.624 1.00 78.75 93 GLY A CA 1
ATOM 725 C C . GLY A 1 93 ? 8.562 -9.037 -13.603 1.00 78.75 93 GLY A C 1
ATOM 726 O O . GLY A 1 93 ? 7.615 -9.594 -14.149 1.00 78.75 93 GLY A O 1
ATOM 727 N N . ALA A 1 94 ? 8.438 -7.864 -12.982 1.00 79.06 94 ALA A N 1
ATOM 728 C CA . ALA A 1 94 ? 7.224 -7.055 -12.971 1.00 79.06 94 ALA A CA 1
ATOM 729 C C . ALA A 1 94 ? 7.095 -6.113 -14.180 1.00 79.06 94 ALA A C 1
ATOM 731 O O . ALA A 1 94 ? 6.059 -5.459 -14.327 1.00 79.06 94 ALA A O 1
ATOM 732 N N . GLN A 1 95 ? 8.131 -5.997 -15.017 1.00 75.88 95 GLN A N 1
ATOM 733 C CA . GLN A 1 95 ? 8.071 -5.154 -16.207 1.00 75.88 95 GLN A CA 1
ATOM 734 C C . GLN A 1 95 ? 7.080 -5.734 -17.209 1.00 75.88 95 GLN A C 1
ATOM 736 O O . GLN A 1 95 ? 7.062 -6.934 -17.484 1.00 75.88 95 GLN A O 1
ATOM 741 N N . MET A 1 96 ? 6.253 -4.856 -17.770 1.00 70.31 96 MET A N 1
ATOM 742 C CA . MET A 1 96 ? 5.341 -5.252 -18.829 1.00 70.31 96 MET A CA 1
ATOM 743 C C . MET A 1 96 ? 6.172 -5.634 -20.064 1.00 70.31 96 MET A C 1
ATOM 745 O O . MET A 1 96 ? 7.075 -4.873 -20.429 1.00 70.31 96 MET A O 1
ATOM 749 N N . PRO A 1 97 ? 5.909 -6.790 -20.700 1.00 68.56 97 PRO A N 1
ATOM 750 C CA . PRO A 1 97 ? 6.622 -7.174 -21.909 1.00 68.56 97 PRO A CA 1
ATOM 751 C C . PRO A 1 97 ? 6.432 -6.104 -22.985 1.00 68.56 97 PRO A C 1
ATOM 753 O O . PRO A 1 97 ? 5.388 -5.444 -23.046 1.00 68.56 97 PRO A O 1
ATOM 756 N N . ALA A 1 98 ? 7.438 -5.922 -23.842 1.00 74.81 98 ALA A N 1
ATOM 757 C CA . ALA A 1 98 ? 7.317 -4.969 -24.934 1.00 74.81 98 ALA A CA 1
ATOM 758 C C . ALA A 1 98 ? 6.122 -5.362 -25.830 1.00 74.81 98 ALA A C 1
ATOM 760 O O . ALA A 1 98 ? 5.829 -6.552 -25.969 1.00 74.81 98 ALA A O 1
ATOM 761 N N . PRO A 1 99 ? 5.439 -4.407 -26.488 1.00 73.12 99 PRO A N 1
ATOM 762 C CA . PRO A 1 99 ? 4.234 -4.701 -27.274 1.00 73.12 99 PRO A CA 1
ATOM 763 C C . PRO A 1 99 ? 4.421 -5.807 -28.326 1.00 73.12 99 PRO A C 1
ATOM 765 O O . PRO A 1 99 ? 3.526 -6.620 -28.544 1.00 73.12 99 PRO A O 1
ATOM 768 N N . LYS A 1 100 ? 5.614 -5.875 -28.932 1.00 73.88 100 LYS A N 1
ATOM 769 C CA . LYS A 1 100 ? 6.006 -6.934 -29.876 1.00 73.88 100 LYS A CA 1
ATOM 770 C C . LYS A 1 100 ? 6.026 -8.333 -29.237 1.00 73.88 100 LYS A C 1
ATOM 772 O O . LYS A 1 100 ? 5.618 -9.300 -29.869 1.00 73.88 100 LYS A O 1
ATOM 777 N N . ASP A 1 101 ? 6.445 -8.422 -27.979 1.00 72.31 101 ASP A N 1
ATOM 778 C CA . ASP A 1 101 ? 6.583 -9.675 -27.240 1.00 72.31 101 ASP A CA 1
ATOM 779 C C . ASP A 1 101 ? 5.219 -10.105 -26.676 1.00 72.31 101 ASP A C 1
ATOM 781 O O . ASP A 1 101 ? 4.900 -11.291 -26.644 1.00 72.31 101 ASP A O 1
ATOM 785 N N . ALA A 1 102 ? 4.355 -9.143 -26.328 1.00 74.69 102 ALA A N 1
ATOM 786 C CA . ALA A 1 102 ? 2.974 -9.408 -25.927 1.00 74.69 102 ALA A CA 1
ATOM 787 C C . ALA A 1 102 ? 2.165 -10.090 -27.046 1.00 74.69 102 ALA A C 1
ATOM 789 O O . ALA A 1 102 ? 1.434 -11.044 -26.782 1.00 74.69 102 ALA A O 1
ATOM 790 N N . GLY A 1 103 ? 2.331 -9.650 -28.300 1.00 76.00 103 GLY A N 1
ATOM 791 C CA . GLY A 1 103 ? 1.699 -10.286 -29.460 1.00 76.00 103 GLY A CA 1
ATOM 792 C C . GLY A 1 103 ? 2.106 -11.753 -29.620 1.00 76.00 103 GLY A C 1
ATOM 793 O O . GLY A 1 103 ? 1.240 -12.614 -29.777 1.00 76.00 103 GLY A O 1
ATOM 794 N N . ALA A 1 104 ? 3.403 -12.043 -29.485 1.00 78.25 104 ALA A N 1
ATOM 795 C CA . ALA A 1 104 ? 3.938 -13.400 -29.570 1.00 78.25 104 ALA A CA 1
ATOM 796 C C . ALA A 1 104 ? 3.411 -14.312 -28.448 1.00 78.25 104 ALA A C 1
ATOM 798 O O . ALA A 1 104 ? 3.058 -15.462 -28.707 1.00 78.25 104 ALA A O 1
ATOM 799 N N . ILE A 1 105 ? 3.289 -13.799 -27.218 1.00 79.00 105 ILE A N 1
ATOM 800 C CA . ILE A 1 105 ? 2.702 -14.545 -26.092 1.00 79.00 105 ILE A CA 1
ATOM 801 C C . ILE A 1 105 ? 1.229 -14.871 -26.372 1.00 79.00 105 ILE A C 1
ATOM 803 O O . ILE A 1 105 ? 0.813 -16.016 -26.213 1.00 79.00 105 ILE A O 1
ATOM 807 N N . LEU A 1 106 ? 0.442 -13.895 -26.838 1.00 82.69 106 LEU A N 1
ATOM 808 C CA . LEU A 1 106 ? -0.978 -14.097 -27.153 1.00 82.69 106 LEU A CA 1
ATOM 809 C C . LEU A 1 106 ? -1.192 -15.069 -28.319 1.00 82.69 106 LEU A C 1
ATOM 811 O O . LEU A 1 106 ? -2.180 -15.803 -28.351 1.00 82.69 106 LEU A O 1
ATOM 815 N N . GLU A 1 107 ? -0.310 -15.054 -29.313 1.00 84.75 107 GLU A N 1
ATOM 816 C CA . GLU A 1 107 ? -0.339 -16.004 -30.424 1.00 84.75 107 GLU A CA 1
ATOM 817 C C . GLU A 1 107 ? 0.042 -17.417 -29.967 1.00 84.75 107 GLU A C 1
ATOM 819 O O . GLU A 1 107 ? -0.671 -18.371 -30.276 1.00 84.75 107 GLU A O 1
ATOM 824 N N . HIS A 1 108 ? 1.090 -17.550 -29.149 1.00 83.06 108 HIS A N 1
ATOM 825 C CA . HIS A 1 108 ? 1.483 -18.820 -28.545 1.00 83.06 108 HIS A CA 1
ATOM 826 C C . HIS A 1 108 ? 0.352 -19.408 -27.689 1.00 83.06 108 HIS A C 1
ATOM 828 O O . HIS A 1 108 ? -0.032 -20.558 -27.884 1.00 83.06 108 HIS A O 1
ATOM 834 N N . SER A 1 109 ? -0.245 -18.626 -26.785 1.00 84.50 109 SER A N 1
ATOM 835 C CA . SER A 1 109 ? -1.367 -19.086 -25.958 1.00 84.50 109 SER A CA 1
ATOM 836 C C . SER A 1 109 ? -2.580 -19.510 -26.784 1.00 84.50 109 SER A C 1
ATOM 838 O O . SER A 1 109 ? -3.232 -20.473 -26.415 1.00 84.50 109 SER A O 1
ATOM 840 N N . ARG A 1 110 ? -2.873 -18.851 -27.914 1.00 88.44 110 ARG A N 1
ATOM 841 C CA . ARG A 1 110 ? -3.966 -19.265 -28.814 1.00 88.44 110 ARG A CA 1
ATOM 842 C C . ARG A 1 110 ? -3.671 -20.552 -29.579 1.00 88.44 110 ARG A C 1
ATOM 844 O O . ARG A 1 110 ? -4.601 -21.269 -29.919 1.00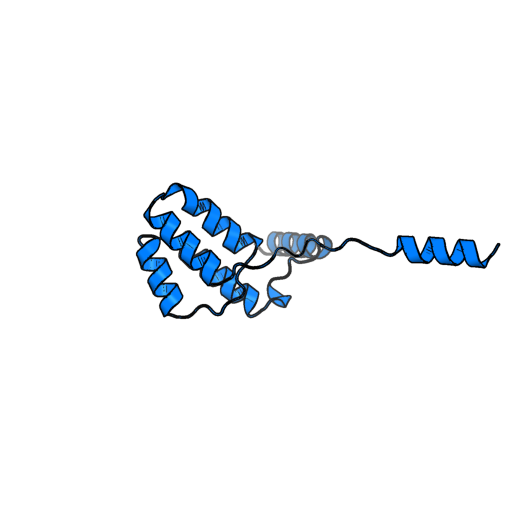 88.44 110 ARG A O 1
ATOM 851 N N . LYS A 1 111 ? -2.401 -20.826 -29.884 1.00 86.31 111 LYS A N 1
ATOM 852 C CA . LYS A 1 111 ? -1.986 -22.017 -30.637 1.00 86.31 111 LYS A CA 1
ATOM 853 C C . LYS A 1 111 ? -1.955 -23.289 -29.780 1.00 86.31 111 LYS A C 1
ATOM 855 O O . LYS A 1 111 ? -2.047 -24.380 -30.333 1.00 86.31 111 LYS A O 1
ATOM 860 N N . TYR A 1 112 ? -1.800 -23.144 -28.465 1.00 69.44 112 TYR A N 1
ATOM 861 C CA . TYR A 1 112 ? -1.641 -24.254 -27.517 1.00 69.44 112 TYR A CA 1
ATOM 862 C C . TYR A 1 112 ? -2.700 -24.276 -26.395 1.00 69.44 112 TYR A C 1
ATOM 864 O O . TYR A 1 112 ? -2.482 -24.939 -25.381 1.00 69.44 112 TYR A O 1
ATOM 872 N N . ALA A 1 113 ? -3.810 -23.549 -26.556 1.00 57.28 113 ALA A N 1
ATOM 873 C CA . ALA A 1 113 ? -5.018 -23.669 -25.731 1.00 57.28 113 ALA A CA 1
ATOM 874 C C . ALA A 1 113 ? -6.029 -24.592 -26.416 1.00 57.28 113 ALA A C 1
ATOM 876 O O . ALA A 1 113 ? -6.727 -25.323 -25.680 1.00 57.28 113 ALA A O 1
#

Sequence (113 aa):
MKGLLAITIFLALSIAAIGQVTPLTQAEYVKLLYSLQKDPQVRQEIVDALRKRGISFALTDGVRGLTRSKSSGDEELQRSLEEAERRRQNPQGAQMPAPKDAGAILEHSRKYA

Foldseek 3Di:
DVVVVVVVVVVVPPPDPPPLQAADEPVNLLVLLQVCLVPVVCVVVLLVSLVPRAHPDADDPVNLVSNCVSNVNDPSNSVSNVVSNVCVVPVPVVDDDDPVVVVVVVVVVVVVD

pLDDT: mean 84.32, std 16.39, range [48.09, 98.19]